Protein AF-A0A7X7L224-F1 (afdb_monomer)

Solvent-accessible surface area (backbone atoms only — not comparable to full-atom values): 9814 Å² total; per-residue (Å²): 135,84,92,85,80,89,79,85,82,76,81,76,79,78,79,68,78,81,77,74,67,83,65,45,27,37,38,34,21,38,90,83,69,47,78,53,41,72,48,82,29,77,61,35,21,35,42,35,38,36,30,20,34,88,86,68,46,66,23,63,84,46,39,40,40,44,29,33,72,84,80,65,48,74,44,78,32,70,26,53,85,15,34,34,74,46,70,75,42,62,50,42,51,30,35,43,32,19,74,44,58,62,44,17,46,46,40,43,33,58,34,48,67,44,62,67,75,76,73,76,83,75,80,79,91,82,84,87,84,92,74,87,90,80,90,81,92,70,93,72,51,51,79,86,49,79,42,54,42,100,73,51,70,51,52,54,36,47,52,86,128

pLDDT: mean 71.01, std 23.95, range [29.17, 97.12]

Nearest PDB structures (foldseek):
  5kdj-assembly2_A  TM=4.763E-01  e=1.371E+00  Clostridium perfringens ATCC 13124
  6xt1-assembly3_C  TM=4.813E-01  e=1.371E+00  Clostridium perfringens
  5kdn-assembly1_A  TM=4.618E-01  e=1.709E+00  Clostridium perfringens ATCC 13124
  8ebb-assembly1_A  TM=5.523E-01  e=2.378E+00  Fusarium oxysporum f. sp. lycopersici
  8dgg-assembly1_A  TM=3.760E-01  e=2.378E+00  Mus musculus

Mean predicted aligned error: 14.52 Å

Secondary structure (DSSP, 8-state):
------------------------EEEEE-TTS-EEEEEE-SS-EEEEEEEE-TTSSBP-SSEEEEEETTT--EEEEE-BTTEEEEEEEPSEEEEEEESSSS-EEEEEEEEE-S----------------------S----S--EEE--TT----B-PPP-

Foldseek 3Di:
DDDDDDDPPPPPPPPDPPPPPVQQKEFEAEPVRHTFDIDRADFWKKKKWFKAFLVRFQDFDWKKWKAFPPVRDIDIAGGDRRMGMDTRHGHGYIYIAIQDQRMWGQFMWIAHQDQPPPPPDPDDDDDDDDDDDDDDDDPRRGDGDGDGDPVRDRHGGHDDD

Sequence (161 aa):
MLKQIFLRLALLSFILPASWADAEEILITDINDRVRAQEDISGTATVEFILSDSSGAPAHGFQVYFTNLETKLLLIQDVSSGSAVFTGIEPGRWQVSSSVDWARFDSVLIRSDRSPMALTPNTTGAEGIIIPTVIAGVALAGPIVTISDSHGDATPLSPSS

Structure (mmCIF, N/CA/C/O backbone):
data_AF-A0A7X7L224-F1
#
_entry.id   AF-A0A7X7L224-F1
#
loop_
_atom_site.group_PDB
_atom_site.id
_atom_site.type_symbol
_atom_site.label_atom_id
_atom_site.label_alt_id
_atom_site.label_comp_id
_atom_site.label_asym_id
_atom_site.label_entity_id
_atom_site.label_seq_id
_atom_site.pdbx_PDB_ins_code
_atom_site.Cartn_x
_atom_site.Cartn_y
_atom_site.Cartn_z
_atom_site.occupancy
_atom_site.B_iso_or_equiv
_atom_site.auth_seq_id
_atom_site.auth_comp_id
_atom_site.auth_asym_id
_atom_site.auth_atom_id
_atom_site.pdbx_PDB_model_num
ATOM 1 N N . MET A 1 1 ? -68.219 -29.350 22.093 1.00 40.50 1 MET A N 1
ATOM 2 C CA . MET A 1 1 ? -67.236 -30.250 21.448 1.00 40.50 1 MET A CA 1
ATOM 3 C C . MET A 1 1 ? -66.282 -29.399 20.609 1.00 40.50 1 MET A C 1
ATOM 5 O O . MET A 1 1 ? -66.780 -28.496 19.959 1.00 40.50 1 MET A O 1
ATOM 9 N N . LEU A 1 2 ? -64.970 -29.697 20.681 1.00 37.72 2 LEU A N 1
ATOM 10 C CA . LEU A 1 2 ? -63.803 -29.160 19.926 1.00 37.72 2 LEU A CA 1
ATOM 11 C C . LEU A 1 2 ? -63.501 -27.647 20.076 1.00 37.72 2 LEU A C 1
ATOM 13 O O . LEU A 1 2 ? -64.240 -26.824 19.566 1.00 37.72 2 LEU A O 1
ATOM 17 N N . LYS A 1 3 ? -62.537 -27.187 20.898 1.00 46.44 3 LYS A N 1
ATOM 18 C CA . LYS A 1 3 ? -61.046 -27.249 20.832 1.00 46.44 3 LYS A CA 1
ATOM 19 C C . LYS A 1 3 ? -60.434 -26.714 19.526 1.00 46.44 3 LYS A C 1
ATOM 21 O O . LYS A 1 3 ? -60.452 -27.438 18.544 1.00 46.44 3 LYS A O 1
ATOM 26 N N . GLN A 1 4 ? -59.784 -25.544 19.597 1.00 50.31 4 GLN A N 1
ATOM 27 C CA . GLN A 1 4 ? -58.545 -25.154 18.881 1.00 50.31 4 GLN A CA 1
ATOM 28 C C . GLN A 1 4 ? -58.092 -23.782 19.433 1.00 50.31 4 GLN A C 1
ATOM 30 O O . GLN A 1 4 ? -58.727 -22.767 19.189 1.00 50.31 4 GLN A O 1
ATOM 35 N N . ILE A 1 5 ? -57.293 -23.761 20.503 1.00 52.28 5 ILE A N 1
ATOM 36 C CA . ILE A 1 5 ? -55.815 -23.756 20.537 1.00 52.28 5 ILE A CA 1
ATOM 37 C C . ILE A 1 5 ? -55.237 -22.431 20.021 1.00 52.28 5 ILE A C 1
ATOM 39 O O . ILE A 1 5 ? -55.114 -22.180 18.829 1.00 52.28 5 ILE A O 1
ATOM 43 N N . PHE A 1 6 ? -54.867 -21.611 21.004 1.00 50.47 6 PHE A N 1
ATOM 44 C CA . PHE A 1 6 ? -53.967 -20.473 20.906 1.00 50.47 6 PHE A CA 1
ATOM 45 C C . PHE A 1 6 ? -52.608 -20.909 20.349 1.00 50.47 6 PHE A C 1
ATOM 47 O O . PHE A 1 6 ? -52.000 -21.832 20.884 1.00 50.47 6 PHE A O 1
ATOM 54 N N . LEU A 1 7 ? -52.072 -20.168 19.381 1.00 41.28 7 LEU A N 1
ATOM 55 C CA . LEU A 1 7 ? -50.626 -20.077 19.200 1.00 41.28 7 LEU A CA 1
ATOM 56 C C . LEU A 1 7 ? -50.262 -18.651 18.775 1.00 41.28 7 LEU A C 1
ATOM 58 O O . LEU A 1 7 ? -50.233 -18.307 17.598 1.00 41.28 7 LEU A O 1
ATOM 62 N N . ARG A 1 8 ? -50.030 -17.790 19.773 1.00 47.03 8 ARG A N 1
ATOM 63 C CA . ARG A 1 8 ? -49.331 -16.516 19.583 1.00 47.03 8 ARG A CA 1
ATOM 64 C C . ARG A 1 8 ? -47.848 -16.845 19.467 1.00 47.03 8 ARG A C 1
ATOM 66 O O . ARG A 1 8 ? -47.194 -17.081 20.479 1.00 47.03 8 ARG A O 1
ATOM 73 N N . LEU A 1 9 ? -47.338 -16.904 18.241 1.00 42.44 9 LEU A N 1
ATOM 74 C CA . LEU A 1 9 ? -45.908 -17.009 17.989 1.00 42.44 9 LEU A CA 1
ATOM 75 C C . LEU A 1 9 ? -45.291 -15.629 18.265 1.00 42.44 9 LEU A C 1
ATOM 77 O O . LEU A 1 9 ? -45.268 -14.752 17.406 1.00 42.44 9 LEU A O 1
ATOM 81 N N . ALA A 1 10 ? -44.883 -15.409 19.514 1.00 52.72 10 ALA A N 1
ATOM 82 C CA . ALA A 1 10 ? -44.020 -14.297 19.876 1.00 52.72 10 ALA A CA 1
ATOM 83 C C . ALA A 1 10 ? -42.647 -14.570 19.251 1.00 52.72 10 ALA A C 1
ATOM 85 O O . ALA A 1 10 ? -41.858 -15.352 19.779 1.00 52.72 10 ALA A O 1
ATOM 86 N N . LEU A 1 11 ? -42.399 -13.975 18.085 1.00 45.78 11 LEU A N 1
ATOM 87 C CA . LEU A 1 11 ? -41.083 -13.950 17.467 1.00 45.78 11 LEU A CA 1
ATOM 88 C C . LEU A 1 11 ? -40.212 -13.011 18.312 1.00 45.78 11 LEU A C 1
ATOM 90 O O . LEU A 1 11 ? -40.196 -11.797 18.123 1.00 45.78 11 LEU A O 1
ATOM 94 N N . LEU A 1 12 ? -39.575 -13.583 19.331 1.00 45.34 12 LEU A N 1
ATOM 95 C CA . LEU A 1 12 ? -38.554 -12.923 20.125 1.00 45.34 12 LEU A CA 1
ATOM 96 C C . LEU A 1 12 ? -37.323 -12.782 19.224 1.00 45.34 12 LEU A C 1
ATOM 98 O O . LEU A 1 12 ? -36.514 -13.702 19.116 1.00 45.34 12 LEU A O 1
ATOM 102 N N . SER A 1 13 ? -37.227 -11.659 18.515 1.00 47.66 13 SER A N 1
ATOM 103 C CA . SER A 1 13 ? -36.031 -11.278 17.771 1.00 47.66 13 SER A CA 1
ATOM 104 C C . SER A 1 13 ? -34.885 -11.118 18.764 1.00 47.66 13 SER A C 1
ATOM 106 O O . SER A 1 13 ? -34.737 -10.081 19.408 1.00 47.66 13 SER A O 1
ATOM 108 N N . PHE A 1 14 ? -34.102 -12.181 18.926 1.00 44.47 14 PHE A N 1
ATOM 109 C CA . PHE A 1 14 ? -32.825 -12.163 19.618 1.00 44.47 14 PHE A CA 1
ATOM 110 C C . PHE A 1 14 ? -31.869 -11.332 18.753 1.00 44.47 14 PHE A C 1
ATOM 112 O O . PHE A 1 14 ? -31.196 -11.847 17.863 1.00 44.47 14 PHE A O 1
ATOM 119 N N . ILE A 1 15 ? -31.873 -10.013 18.956 1.00 55.75 15 ILE A N 1
ATOM 120 C CA . ILE A 1 15 ? -30.820 -9.134 18.453 1.00 55.75 15 ILE A CA 1
ATOM 121 C C . ILE A 1 15 ? -29.611 -9.436 19.333 1.00 55.75 15 ILE A C 1
ATOM 123 O O . ILE A 1 15 ? -29.436 -8.843 20.396 1.00 55.75 15 ILE A O 1
ATOM 127 N N . LEU A 1 16 ? -28.821 -10.435 18.941 1.00 51.44 16 LEU A N 1
ATOM 128 C CA . LEU A 1 16 ? -27.473 -10.555 19.472 1.00 51.44 16 LEU A CA 1
ATOM 129 C C . LEU A 1 16 ? -26.727 -9.291 19.025 1.00 51.44 16 LEU A C 1
ATOM 131 O O . LEU A 1 16 ? -26.735 -8.999 17.824 1.00 51.44 16 LEU A O 1
ATOM 135 N N . PRO A 1 17 ? -26.106 -8.517 19.931 1.00 46.31 17 PRO A N 1
ATOM 136 C CA . PRO A 1 17 ? -25.101 -7.572 19.489 1.00 46.31 17 PRO A CA 1
ATOM 137 C C . PRO A 1 17 ? -24.035 -8.407 18.782 1.00 46.31 17 PRO A C 1
ATOM 139 O O . PRO A 1 17 ? -23.491 -9.344 19.368 1.00 46.31 17 PRO A O 1
ATOM 142 N N . ALA A 1 18 ? -23.777 -8.110 17.509 1.00 49.09 18 ALA A N 1
ATOM 143 C CA . ALA A 1 18 ? -22.537 -8.530 16.891 1.00 49.09 18 ALA A CA 1
ATOM 144 C C . ALA A 1 18 ? -21.437 -7.919 17.761 1.00 49.09 18 ALA A C 1
ATOM 146 O O . ALA A 1 18 ? -21.202 -6.714 17.715 1.00 49.09 18 ALA A O 1
ATOM 147 N N . SER A 1 19 ? -20.847 -8.713 18.647 1.00 45.75 19 SER A N 1
ATOM 148 C CA . SER A 1 19 ? -19.582 -8.359 19.258 1.00 45.75 19 SER A CA 1
ATOM 149 C C . SER A 1 19 ? -18.575 -8.452 18.125 1.00 45.75 19 SER A C 1
ATOM 151 O O . SER A 1 19 ? -18.052 -9.529 17.841 1.00 45.75 19 SER A O 1
ATOM 153 N N . TRP A 1 20 ? -18.392 -7.340 17.417 1.00 48.53 20 TRP A N 1
ATOM 154 C CA . TRP A 1 20 ? -17.171 -7.087 16.679 1.00 48.53 20 TRP A CA 1
ATOM 155 C C . TRP A 1 20 ? -16.091 -7.124 17.753 1.00 48.53 20 TRP A C 1
ATOM 157 O O . TRP A 1 20 ? -15.923 -6.173 18.509 1.00 48.53 20 TRP A O 1
ATOM 167 N N . ALA A 1 21 ? -15.483 -8.293 17.949 1.00 44.91 21 ALA A N 1
ATOM 168 C CA . ALA A 1 21 ? -14.167 -8.320 18.544 1.00 44.91 21 ALA A CA 1
ATOM 169 C C . ALA A 1 21 ? -13.344 -7.377 17.666 1.00 44.91 21 ALA A C 1
ATOM 171 O O . ALA A 1 21 ? -13.360 -7.557 16.446 1.00 44.91 21 ALA A O 1
ATOM 172 N N . ASP A 1 22 ? -12.754 -6.338 18.258 1.00 54.72 22 ASP A N 1
ATOM 173 C CA . ASP A 1 22 ? -11.717 -5.542 17.610 1.00 54.72 22 ASP A CA 1
ATOM 174 C C . ASP A 1 22 ? -10.641 -6.538 17.178 1.00 54.72 22 ASP A C 1
ATOM 176 O O . ASP A 1 22 ? -9.812 -6.964 17.983 1.00 54.72 22 ASP A O 1
ATOM 180 N N . ALA A 1 23 ? -10.754 -7.041 15.950 1.00 56.75 23 ALA A N 1
ATOM 181 C CA . ALA A 1 23 ? -9.756 -7.908 15.376 1.00 56.75 23 ALA A CA 1
ATOM 182 C C . ALA A 1 23 ? -8.514 -7.030 15.263 1.00 56.75 23 ALA A C 1
ATOM 184 O O . ALA A 1 23 ? -8.498 -6.068 14.494 1.00 56.75 23 ALA A O 1
ATOM 185 N N . GLU A 1 24 ? -7.518 -7.300 16.106 1.00 84.44 24 GLU A N 1
ATOM 186 C CA . GLU A 1 24 ? -6.212 -6.665 16.017 1.00 84.44 24 GLU A CA 1
ATOM 187 C C . GLU A 1 24 ? -5.505 -7.257 14.780 1.00 84.44 24 GLU A C 1
ATOM 189 O O . GLU A 1 24 ? -4.590 -8.054 14.903 1.00 84.44 24 GLU A O 1
ATOM 194 N N . GLU A 1 25 ? -6.005 -6.953 13.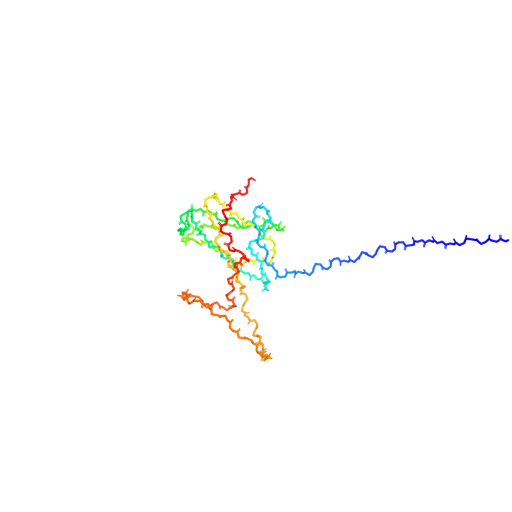581 1.00 87.25 25 GLU A N 1
ATOM 195 C CA . GLU A 1 25 ? -5.567 -7.498 12.295 1.00 87.25 25 GLU A CA 1
ATOM 196 C C . GLU A 1 25 ? -5.328 -6.360 11.297 1.00 87.25 25 GLU A C 1
ATOM 198 O O . GLU A 1 25 ? -6.122 -5.425 11.204 1.00 87.25 25 GLU A O 1
ATOM 203 N N . ILE A 1 26 ? -4.257 -6.446 10.509 1.00 90.00 26 ILE A N 1
ATOM 204 C CA . ILE A 1 26 ? -4.098 -5.661 9.282 1.00 90.00 26 ILE A CA 1
ATOM 205 C C . ILE A 1 26 ? -4.439 -6.552 8.096 1.00 90.00 26 ILE A C 1
ATOM 207 O O . ILE A 1 26 ? -3.770 -7.554 7.851 1.00 90.00 26 ILE A O 1
ATOM 211 N N . LEU A 1 27 ? -5.426 -6.1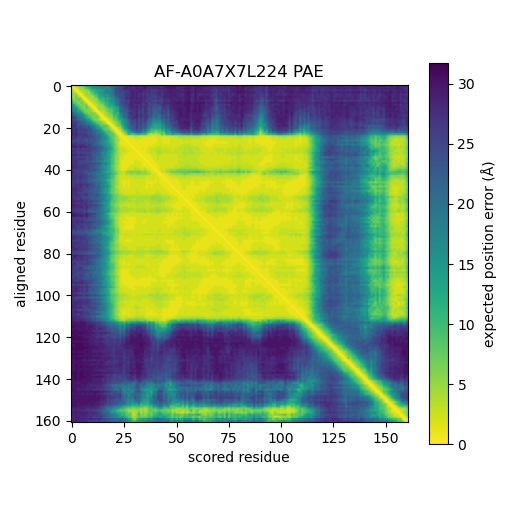28 7.306 1.00 91.75 27 LEU A N 1
ATOM 212 C CA . LEU A 1 27 ? -5.780 -6.747 6.033 1.00 91.75 27 LEU A CA 1
ATOM 213 C C . LEU A 1 27 ? -5.465 -5.784 4.888 1.00 91.75 27 LEU A C 1
ATOM 215 O O . LEU A 1 27 ? -6.111 -4.747 4.754 1.00 91.75 27 LEU A O 1
ATOM 219 N N . ILE A 1 28 ? -4.510 -6.134 4.030 1.00 92.75 28 ILE A N 1
ATOM 220 C CA . ILE A 1 28 ? -4.113 -5.329 2.871 1.00 92.75 28 ILE A CA 1
ATOM 221 C C . ILE A 1 28 ? -4.729 -5.924 1.611 1.00 92.75 28 ILE A C 1
ATOM 223 O O . ILE A 1 28 ? -4.474 -7.074 1.253 1.00 92.75 28 ILE A O 1
ATOM 227 N N . THR A 1 29 ? -5.507 -5.111 0.907 1.00 92.12 29 THR A N 1
AT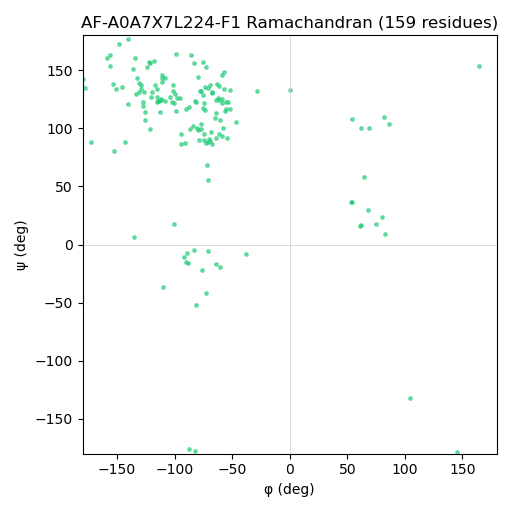OM 228 C CA . THR A 1 29 ? -6.149 -5.446 -0.367 1.00 92.12 29 THR A CA 1
ATOM 229 C C . THR A 1 29 ? -5.668 -4.537 -1.491 1.00 92.12 29 THR A C 1
ATOM 231 O O . THR A 1 29 ? -5.169 -3.444 -1.237 1.00 92.12 29 THR A O 1
ATOM 234 N N . ASP A 1 30 ? -5.801 -4.973 -2.738 1.00 91.25 30 ASP A N 1
ATOM 235 C CA . ASP A 1 30 ? -5.613 -4.104 -3.899 1.00 91.25 30 ASP A CA 1
ATOM 236 C C . ASP A 1 30 ? -6.912 -3.374 -4.302 1.00 91.25 30 ASP A C 1
ATOM 238 O O . ASP A 1 30 ? -7.950 -3.460 -3.637 1.00 91.25 30 ASP A O 1
ATOM 242 N N . ILE A 1 31 ? -6.853 -2.625 -5.406 1.00 86.88 31 ILE A N 1
ATOM 243 C CA . ILE A 1 31 ? -7.993 -1.878 -5.962 1.00 86.88 31 ILE A CA 1
ATOM 244 C C . ILE A 1 31 ? -9.151 -2.764 -6.448 1.00 86.88 31 ILE A C 1
ATOM 246 O O . ILE A 1 31 ? -10.255 -2.265 -6.637 1.00 86.88 31 ILE A O 1
ATOM 250 N N . ASN A 1 32 ? -8.913 -4.063 -6.643 1.00 88.06 32 ASN A N 1
ATOM 251 C CA . ASN A 1 32 ? -9.912 -5.052 -7.048 1.00 88.06 32 ASN A CA 1
ATOM 252 C C . ASN A 1 32 ? -10.402 -5.884 -5.852 1.00 88.06 32 ASN A C 1
ATOM 254 O O . ASN A 1 32 ? -10.943 -6.974 -6.041 1.00 88.06 32 ASN A O 1
ATOM 258 N N . ASP A 1 33 ? -10.171 -5.398 -4.627 1.00 88.38 33 ASP A N 1
ATOM 259 C CA . ASP A 1 33 ? -10.493 -6.066 -3.366 1.00 88.38 33 ASP A CA 1
ATOM 260 C C . ASP A 1 33 ? -9.785 -7.421 -3.163 1.00 88.38 33 ASP A C 1
ATOM 262 O O . ASP A 1 33 ? -10.156 -8.192 -2.273 1.00 88.38 33 ASP A O 1
ATOM 266 N N . ARG A 1 34 ? -8.732 -7.729 -3.934 1.00 87.19 34 ARG A N 1
ATOM 267 C CA . ARG A 1 34 ? -7.948 -8.954 -3.734 1.00 87.19 34 ARG A CA 1
ATOM 268 C C . ARG A 1 34 ? -6.995 -8.770 -2.558 1.00 87.19 34 ARG A C 1
ATOM 270 O O . ARG A 1 34 ? -6.260 -7.789 -2.495 1.00 87.19 34 ARG A O 1
ATOM 277 N N . VAL A 1 35 ? -6.960 -9.751 -1.656 1.00 88.25 35 VAL A N 1
ATOM 278 C CA . VAL A 1 35 ? -6.032 -9.777 -0.514 1.00 88.25 35 VAL A CA 1
ATOM 279 C C . VAL A 1 35 ? -4.593 -9.959 -0.998 1.00 88.25 35 VAL A C 1
ATOM 281 O O . VAL A 1 35 ? -4.301 -10.845 -1.802 1.00 88.25 35 VAL A O 1
ATOM 284 N N . ARG A 1 36 ? -3.702 -9.098 -0.508 1.00 86.12 36 ARG A N 1
ATOM 285 C CA . ARG A 1 36 ? -2.265 -9.075 -0.812 1.00 86.12 36 ARG A CA 1
ATOM 286 C C . ARG A 1 36 ? -1.428 -9.501 0.391 1.00 86.12 36 ARG A C 1
ATOM 288 O O . ARG A 1 36 ? -0.419 -10.172 0.213 1.00 86.12 36 ARG A O 1
ATOM 295 N N . ALA A 1 37 ? -1.854 -9.122 1.592 1.00 88.12 37 ALA A N 1
ATOM 296 C CA . ALA A 1 37 ? -1.262 -9.548 2.853 1.00 88.12 37 ALA A CA 1
ATOM 297 C C . ALA A 1 37 ? -2.296 -9.434 3.976 1.00 88.12 37 ALA A C 1
ATOM 299 O O . ALA A 1 37 ? -3.222 -8.626 3.892 1.00 88.12 37 ALA A O 1
ATOM 300 N N . GLN A 1 38 ? -2.129 -10.244 5.010 1.00 88.94 38 GLN A N 1
ATOM 301 C CA . GLN A 1 38 ? -2.997 -10.281 6.177 1.00 88.94 38 GLN A CA 1
ATOM 302 C C . GLN A 1 38 ? -2.159 -10.733 7.369 1.00 88.94 38 GLN A C 1
ATOM 304 O O . GLN A 1 38 ? -1.392 -11.681 7.215 1.00 88.94 38 GLN A O 1
ATOM 309 N N . GLU A 1 39 ? -2.275 -10.048 8.504 1.00 84.50 39 GLU A N 1
ATOM 310 C CA . GLU A 1 39 ? -1.548 -10.399 9.726 1.00 84.50 39 GLU A CA 1
ATOM 311 C C . GLU A 1 39 ? -2.293 -9.934 10.975 1.00 84.50 39 GLU A C 1
ATOM 313 O O . GLU A 1 39 ? -2.749 -8.789 11.039 1.00 84.50 39 GLU A O 1
ATOM 318 N N . ASP A 1 40 ? -2.326 -10.793 11.991 1.00 84.31 40 ASP A N 1
ATOM 319 C CA . ASP A 1 40 ? -2.757 -10.432 13.339 1.00 84.31 40 ASP A CA 1
ATOM 320 C C . ASP A 1 40 ? -1.665 -9.585 14.018 1.00 84.31 40 ASP A C 1
ATOM 322 O O . ASP A 1 40 ? -0.550 -10.044 14.273 1.00 84.31 40 ASP A O 1
ATOM 326 N N . ILE A 1 41 ? -1.972 -8.331 14.337 1.00 81.56 41 ILE A N 1
ATOM 327 C CA . ILE A 1 41 ? -1.048 -7.368 14.929 1.00 81.56 41 ILE A CA 1
ATOM 328 C C . ILE A 1 41 ? -1.618 -6.735 16.193 1.00 81.56 41 ILE A C 1
ATOM 330 O O . ILE A 1 41 ? -2.617 -6.034 16.163 1.00 81.56 41 ILE A O 1
ATOM 334 N N . SER A 1 42 ? -0.913 -6.858 17.314 1.00 79.81 42 SER A N 1
ATOM 335 C CA . SER A 1 42 ? -1.340 -6.207 18.555 1.00 79.81 42 SER A CA 1
ATOM 336 C C . SER A 1 42 ? -0.807 -4.773 18.647 1.00 79.81 42 SER A C 1
ATOM 338 O O . SER A 1 42 ? 0.344 -4.558 19.030 1.00 79.81 42 SER A O 1
ATOM 340 N N . GLY A 1 43 ? -1.625 -3.771 18.315 1.00 85.31 43 GLY A N 1
ATOM 341 C CA . GLY A 1 43 ? -1.244 -2.350 18.346 1.00 85.31 43 GLY A CA 1
ATOM 342 C C . GLY A 1 43 ? -0.986 -1.772 16.957 1.00 85.31 43 GLY A C 1
ATOM 343 O O . GLY A 1 43 ? -1.820 -1.941 16.086 1.00 85.31 43 GLY A O 1
ATOM 344 N N . THR A 1 44 ? 0.124 -1.057 16.752 1.00 88.06 44 THR A N 1
ATOM 345 C CA . THR A 1 44 ? 0.505 -0.550 15.421 1.00 88.06 44 THR A CA 1
ATOM 346 C C . THR A 1 44 ? 1.541 -1.446 14.751 1.00 88.06 44 THR A C 1
ATOM 348 O O . THR A 1 44 ? 2.205 -2.251 15.413 1.00 88.06 44 THR A O 1
ATOM 351 N N . ALA A 1 45 ? 1.707 -1.288 13.442 1.00 87.94 45 ALA A N 1
ATOM 352 C CA . ALA A 1 45 ? 2.727 -1.963 12.662 1.00 87.94 45 ALA A CA 1
ATOM 353 C C . ALA A 1 45 ? 3.457 -1.026 11.694 1.00 87.94 45 ALA A C 1
ATOM 355 O O . ALA A 1 45 ? 2.967 0.022 11.269 1.00 87.94 45 ALA A O 1
ATOM 356 N N . THR A 1 46 ? 4.623 -1.485 11.272 1.00 91.50 46 THR A N 1
ATOM 357 C CA . THR A 1 46 ? 5.330 -1.007 10.095 1.00 91.50 46 THR A CA 1
ATOM 358 C C . THR A 1 46 ? 5.001 -1.912 8.909 1.00 91.50 46 THR A C 1
ATOM 360 O O . THR A 1 46 ? 5.208 -3.124 8.980 1.00 91.50 46 THR A O 1
ATOM 363 N N . VAL A 1 47 ? 4.530 -1.323 7.810 1.00 91.88 47 VAL A N 1
ATOM 364 C CA . VAL A 1 47 ? 4.229 -2.006 6.546 1.00 91.88 47 VAL A CA 1
ATOM 365 C C . VAL A 1 47 ? 5.229 -1.557 5.488 1.00 91.88 47 VAL A C 1
ATOM 367 O O . VAL A 1 47 ? 5.366 -0.367 5.216 1.00 91.88 47 VAL A O 1
ATOM 370 N N . GLU A 1 48 ? 5.931 -2.502 4.878 1.00 93.69 48 GLU A N 1
ATOM 371 C CA . GLU A 1 48 ? 6.892 -2.254 3.807 1.00 93.69 48 GLU A CA 1
ATOM 372 C C . GLU A 1 48 ? 6.478 -3.002 2.540 1.00 93.69 48 GLU A C 1
ATOM 374 O O . GLU A 1 48 ? 6.256 -4.210 2.563 1.00 93.69 48 GLU A O 1
ATOM 379 N N . PHE A 1 49 ? 6.391 -2.282 1.428 1.00 92.56 49 PHE A N 1
ATOM 380 C CA . PHE A 1 49 ? 6.158 -2.850 0.107 1.00 92.56 49 PHE A CA 1
ATOM 381 C C . PHE A 1 49 ? 7.482 -2.943 -0.637 1.00 92.56 49 PHE A C 1
ATOM 383 O O . PHE A 1 49 ? 8.188 -1.941 -0.740 1.00 92.56 49 PHE A O 1
ATOM 390 N N . ILE A 1 50 ? 7.787 -4.117 -1.188 1.00 93.00 50 ILE A N 1
ATOM 391 C CA . ILE A 1 50 ? 8.918 -4.312 -2.099 1.00 93.00 50 ILE A CA 1
ATOM 392 C C . ILE A 1 50 ? 8.392 -4.269 -3.528 1.00 93.00 50 ILE A C 1
ATOM 394 O O . ILE A 1 50 ? 7.441 -4.982 -3.859 1.00 93.00 50 ILE A O 1
ATOM 398 N N . LEU A 1 51 ? 8.990 -3.407 -4.350 1.00 92.12 51 LEU A N 1
ATOM 399 C CA . LEU A 1 51 ? 8.507 -3.091 -5.685 1.00 92.12 51 LEU A CA 1
ATOM 400 C C . LEU A 1 51 ? 9.595 -3.212 -6.750 1.00 92.12 51 LEU A C 1
ATOM 402 O O . LEU A 1 51 ? 10.703 -2.681 -6.603 1.00 92.12 51 LEU A O 1
ATOM 406 N N . SER A 1 52 ? 9.217 -3.798 -7.881 1.00 91.75 52 SER A N 1
ATOM 407 C CA . SER A 1 52 ? 10.049 -3.907 -9.075 1.00 91.75 52 SER A CA 1
ATOM 408 C C . SER A 1 52 ? 9.396 -3.254 -10.292 1.00 91.75 52 SER A C 1
ATOM 410 O O . SER A 1 52 ? 8.182 -3.042 -10.354 1.00 91.75 52 SER A O 1
ATOM 412 N N . ASP A 1 53 ? 10.216 -2.860 -11.260 1.00 91.44 53 ASP A N 1
ATOM 413 C CA . ASP A 1 53 ? 9.747 -2.422 -12.569 1.00 91.44 53 ASP A CA 1
ATOM 414 C C . ASP A 1 53 ? 9.467 -3.622 -13.495 1.00 91.44 53 ASP A C 1
ATOM 416 O O . ASP A 1 53 ? 9.629 -4.792 -13.138 1.00 91.44 53 ASP A O 1
ATOM 420 N N . SER A 1 54 ? 9.068 -3.353 -14.740 1.00 86.00 54 SER A N 1
ATOM 421 C CA . SER A 1 54 ? 8.793 -4.411 -15.719 1.00 86.00 54 SER A CA 1
ATOM 422 C C . SER A 1 54 ? 9.997 -5.308 -16.046 1.00 86.00 54 SER A C 1
ATOM 424 O O . SER A 1 54 ? 9.805 -6.402 -16.578 1.00 86.00 54 SER A O 1
ATOM 426 N N . SER A 1 55 ? 11.220 -4.850 -15.761 1.00 90.75 55 SER A N 1
ATOM 427 C CA . SER A 1 55 ? 12.463 -5.602 -15.954 1.00 90.75 55 SER A CA 1
ATOM 428 C C . SER A 1 55 ? 12.865 -6.438 -14.732 1.00 90.75 55 SER A C 1
ATOM 430 O O . SER A 1 55 ? 13.789 -7.244 -14.831 1.00 90.75 55 SER A O 1
ATOM 432 N N . GLY A 1 56 ? 12.161 -6.285 -13.604 1.00 87.81 56 GLY A N 1
ATOM 433 C CA . GLY A 1 56 ? 12.502 -6.911 -12.326 1.00 87.81 56 GLY A CA 1
ATOM 434 C C . GLY A 1 56 ? 13.564 -6.145 -11.533 1.00 87.81 56 GLY A C 1
ATOM 435 O O . GLY A 1 56 ? 14.064 -6.659 -10.534 1.00 87.81 56 GLY A O 1
ATOM 436 N N . ALA A 1 57 ? 13.935 -4.935 -11.963 1.00 92.69 57 ALA A N 1
ATOM 437 C CA . ALA A 1 57 ? 14.842 -4.072 -11.216 1.00 92.69 57 ALA A CA 1
ATOM 438 C C . ALA A 1 57 ? 14.075 -3.282 -10.138 1.00 92.69 57 ALA A C 1
ATOM 440 O O . ALA A 1 57 ? 12.874 -3.061 -10.294 1.00 92.69 57 ALA A O 1
ATOM 441 N N . PRO A 1 58 ? 14.739 -2.819 -9.060 1.00 93.25 58 PRO A N 1
ATOM 442 C CA . PRO A 1 58 ? 14.092 -2.013 -8.027 1.00 93.25 58 PRO A CA 1
ATOM 443 C C . PRO A 1 58 ? 13.405 -0.765 -8.597 1.00 93.25 58 PRO A C 1
ATOM 445 O O . PRO A 1 58 ? 14.036 0.090 -9.231 1.00 93.25 58 PRO A O 1
ATOM 448 N N . ALA A 1 59 ? 12.104 -0.649 -8.344 1.00 92.81 59 ALA A N 1
ATOM 449 C CA . ALA A 1 59 ? 11.289 0.446 -8.852 1.00 92.81 59 ALA A CA 1
ATOM 450 C C . ALA A 1 59 ? 11.596 1.767 -8.113 1.00 92.81 59 ALA A C 1
ATOM 452 O O . ALA A 1 59 ? 12.024 1.765 -6.958 1.00 92.81 59 ALA A O 1
ATOM 453 N N . HIS A 1 60 ? 11.402 2.918 -8.760 1.00 95.38 60 HIS A N 1
ATOM 454 C CA . HIS A 1 60 ? 11.668 4.228 -8.150 1.00 95.38 60 HIS A CA 1
ATOM 455 C C . HIS A 1 60 ? 10.917 5.366 -8.853 1.00 95.38 60 HIS A C 1
ATOM 457 O O . HIS A 1 60 ? 10.526 5.235 -10.011 1.00 95.38 60 HIS A O 1
ATOM 463 N N . GLY A 1 61 ? 10.765 6.505 -8.166 1.00 93.94 61 GLY A N 1
ATOM 464 C CA . GLY A 1 61 ? 10.293 7.756 -8.780 1.00 93.94 61 GLY A CA 1
ATOM 465 C C . GLY A 1 61 ? 8.776 7.860 -8.977 1.00 93.94 61 GLY A C 1
ATOM 466 O O . GLY A 1 61 ? 8.325 8.615 -9.834 1.00 93.94 61 GLY A O 1
ATOM 467 N N . PHE A 1 62 ? 7.994 7.112 -8.200 1.00 94.56 62 PHE A N 1
ATOM 468 C CA . PHE A 1 62 ? 6.529 7.158 -8.174 1.00 94.56 62 PHE A CA 1
ATOM 469 C C . PHE A 1 62 ? 6.027 7.028 -6.730 1.00 94.56 62 PHE A C 1
ATOM 471 O O . PHE A 1 62 ? 6.828 6.859 -5.810 1.00 94.56 62 PHE A O 1
ATOM 478 N N . GLN A 1 63 ? 4.714 7.118 -6.528 1.00 95.62 63 GLN A N 1
ATOM 479 C CA . GLN A 1 63 ? 4.092 7.082 -5.204 1.00 95.62 63 GLN A CA 1
ATOM 480 C C . GLN A 1 63 ? 3.290 5.804 -4.991 1.00 95.62 63 GLN A C 1
ATOM 482 O O . GLN A 1 63 ? 2.608 5.336 -5.900 1.00 95.62 63 GLN A O 1
ATOM 487 N N . VAL A 1 64 ? 3.328 5.285 -3.766 1.00 95.50 64 VAL A N 1
ATOM 488 C CA . VAL A 1 64 ? 2.383 4.279 -3.272 1.00 95.50 64 VAL A CA 1
ATOM 489 C C . VAL A 1 64 ? 1.349 4.976 -2.398 1.00 95.50 64 VAL A C 1
ATOM 491 O O . VAL A 1 64 ? 1.695 5.764 -1.514 1.00 95.50 64 VAL A O 1
ATOM 494 N N . TYR A 1 65 ? 0.080 4.669 -2.647 1.00 95.12 65 TYR A N 1
ATOM 495 C CA . TYR A 1 65 ? -1.058 5.137 -1.868 1.00 95.12 65 TYR A CA 1
ATOM 496 C C . TYR A 1 65 ? -1.557 4.001 -0.985 1.00 95.12 65 TYR A C 1
ATOM 498 O O . TYR A 1 65 ? -1.856 2.914 -1.484 1.00 95.12 65 TYR A O 1
ATOM 506 N N . PHE A 1 66 ? -1.674 4.258 0.314 1.00 95.81 66 PHE A N 1
ATOM 507 C CA . PHE A 1 66 ? -2.128 3.283 1.296 1.00 95.81 66 PHE A CA 1
ATOM 508 C C . PHE A 1 66 ? -3.301 3.864 2.083 1.00 95.81 66 PHE A C 1
ATOM 510 O O . PHE A 1 66 ? -3.146 4.805 2.860 1.00 95.81 66 PHE A O 1
ATOM 517 N N . THR A 1 67 ? -4.500 3.354 1.807 1.00 95.06 67 THR A N 1
ATOM 518 C CA . THR A 1 67 ? -5.764 3.937 2.271 1.00 95.06 67 THR A CA 1
ATOM 519 C C . THR A 1 67 ? -6.449 3.010 3.254 1.00 95.06 67 THR A C 1
ATOM 521 O O . THR A 1 67 ? -6.773 1.882 2.897 1.00 95.06 67 THR A O 1
ATOM 524 N N . ASN A 1 68 ? -6.747 3.483 4.459 1.00 93.44 68 ASN A N 1
ATOM 525 C CA . ASN A 1 68 ? -7.619 2.752 5.369 1.00 93.44 68 ASN A CA 1
ATOM 526 C C . ASN A 1 68 ? -9.072 2.883 4.881 1.00 93.44 68 ASN A C 1
ATOM 528 O O . ASN A 1 68 ? -9.606 3.986 4.726 1.00 93.44 68 ASN A O 1
ATOM 532 N N . LEU A 1 69 ? -9.722 1.755 4.606 1.00 91.38 69 LEU A N 1
ATOM 533 C CA . LEU A 1 69 ? -11.059 1.725 4.020 1.00 91.38 69 LEU A CA 1
ATOM 534 C C . LEU A 1 69 ? -12.165 2.058 5.026 1.00 91.38 69 LEU A C 1
ATOM 536 O O . LEU A 1 69 ? -13.239 2.492 4.595 1.00 91.38 69 LEU A O 1
ATOM 540 N N . GLU A 1 70 ? -11.917 1.904 6.325 1.00 89.44 70 GLU A N 1
ATOM 541 C CA . GLU A 1 70 ? -12.862 2.253 7.388 1.00 89.44 70 GLU A CA 1
ATOM 542 C C . GLU A 1 70 ? -12.811 3.752 7.701 1.00 89.44 70 GLU A C 1
ATOM 544 O O . GLU A 1 70 ? -13.836 4.432 7.666 1.00 89.44 70 GLU A O 1
ATOM 549 N N . THR A 1 71 ? -11.614 4.285 7.952 1.00 91.25 71 THR A N 1
ATOM 550 C CA . THR A 1 71 ? -11.401 5.667 8.411 1.00 91.25 71 THR A CA 1
ATOM 551 C C . THR A 1 71 ? -11.220 6.668 7.275 1.00 91.25 71 THR A C 1
ATOM 553 O O . THR A 1 71 ? -11.315 7.873 7.500 1.00 91.25 71 THR A O 1
ATOM 556 N N . LYS A 1 72 ? -10.972 6.187 6.049 1.00 91.31 72 LYS A N 1
ATOM 557 C CA . LYS A 1 72 ? -10.608 6.997 4.872 1.00 91.31 72 LYS A CA 1
ATOM 558 C C . LYS A 1 72 ? -9.292 7.765 5.031 1.00 91.31 72 LYS A C 1
ATOM 560 O O . LYS A 1 72 ? -9.029 8.687 4.260 1.00 91.31 72 LYS A O 1
ATOM 565 N N . LEU A 1 73 ? -8.455 7.382 5.997 1.00 92.81 73 LEU A N 1
ATOM 566 C CA . LEU A 1 73 ? -7.093 7.890 6.113 1.00 92.81 73 LEU A CA 1
ATOM 567 C C . LEU A 1 73 ? -6.283 7.462 4.884 1.00 92.81 73 LEU A C 1
ATOM 569 O O . LEU A 1 73 ? -6.188 6.272 4.595 1.00 92.81 73 LEU A O 1
ATOM 573 N N . LEU A 1 74 ? -5.692 8.429 4.185 1.00 94.56 74 LEU A N 1
ATOM 574 C CA . LEU A 1 74 ? -4.797 8.204 3.053 1.00 94.56 74 LEU A CA 1
ATOM 575 C C . LEU A 1 74 ? -3.362 8.532 3.464 1.00 94.56 74 LEU A C 1
ATOM 577 O O . LEU A 1 74 ? -3.068 9.661 3.858 1.00 94.56 74 LEU A O 1
ATOM 581 N N . LEU A 1 75 ? -2.475 7.556 3.314 1.00 95.56 75 LEU A N 1
ATOM 582 C CA . LEU A 1 75 ? -1.035 7.715 3.458 1.00 95.56 75 LEU A CA 1
ATOM 583 C C . LEU A 1 75 ? -0.375 7.627 2.081 1.00 95.56 75 LEU A C 1
ATOM 585 O O . LEU A 1 75 ? -0.803 6.854 1.221 1.00 95.56 75 LEU A O 1
ATOM 589 N N . ILE A 1 76 ? 0.670 8.423 1.872 1.00 96.00 76 ILE A N 1
ATOM 590 C CA . ILE A 1 76 ? 1.392 8.507 0.600 1.00 96.00 76 ILE A CA 1
ATOM 591 C C . ILE A 1 76 ? 2.878 8.375 0.890 1.00 96.00 76 ILE A C 1
ATOM 593 O O . ILE A 1 76 ? 3.391 9.075 1.761 1.00 96.00 76 ILE A O 1
ATOM 597 N N . GLN A 1 77 ? 3.558 7.509 0.144 1.00 97.12 77 GLN A N 1
ATOM 598 C CA . GLN A 1 77 ? 4.996 7.314 0.271 1.00 97.12 77 GLN A CA 1
ATOM 599 C C . GLN A 1 77 ? 5.657 7.299 -1.107 1.00 97.12 77 GLN A C 1
ATOM 601 O O . GLN A 1 77 ? 5.228 6.566 -2.000 1.00 97.12 77 GLN A O 1
ATOM 606 N N . ASP A 1 78 ? 6.713 8.097 -1.274 1.00 94.62 78 ASP A N 1
ATOM 607 C CA . ASP A 1 78 ? 7.553 8.039 -2.470 1.00 94.62 78 ASP A CA 1
ATOM 608 C C . ASP A 1 78 ? 8.384 6.751 -2.454 1.00 94.62 78 ASP A C 1
ATOM 610 O O . ASP A 1 78 ? 8.998 6.405 -1.437 1.00 94.62 78 ASP A O 1
ATOM 614 N N . VAL A 1 79 ? 8.427 6.063 -3.594 1.00 92.81 79 VAL A N 1
ATOM 615 C CA . VAL A 1 79 ? 9.219 4.847 -3.774 1.00 92.81 79 VAL A CA 1
ATOM 616 C C . VAL A 1 79 ? 10.665 5.201 -4.077 1.00 92.81 79 VAL A C 1
ATOM 618 O O . VAL A 1 79 ? 10.975 5.872 -5.070 1.00 92.81 79 VAL A O 1
ATOM 621 N N . SER A 1 80 ? 11.563 4.671 -3.250 1.00 89.00 80 SER A N 1
ATOM 622 C CA . SER A 1 80 ? 13.006 4.765 -3.436 1.00 89.00 80 SER A CA 1
ATOM 623 C C . SER A 1 80 ? 13.635 3.387 -3.321 1.00 89.00 80 SER A C 1
ATOM 625 O O . SER A 1 80 ? 13.353 2.644 -2.384 1.00 89.00 80 SER A O 1
ATOM 627 N N . SER A 1 81 ? 14.521 3.057 -4.264 1.00 92.75 81 SER A N 1
ATOM 628 C CA . SER A 1 81 ? 15.293 1.806 -4.252 1.00 92.75 81 SER A CA 1
ATOM 629 C C . SER A 1 81 ? 14.424 0.543 -4.121 1.00 92.75 81 SER A C 1
ATOM 631 O O . SER A 1 81 ? 14.818 -0.412 -3.458 1.00 92.75 81 SER A O 1
ATOM 633 N N . GLY A 1 82 ? 13.241 0.538 -4.744 1.00 92.56 82 GLY A N 1
ATOM 634 C CA . GLY A 1 82 ? 12.304 -0.585 -4.727 1.00 92.56 82 GLY A CA 1
ATOM 635 C C . GLY A 1 82 ? 11.543 -0.776 -3.419 1.00 92.56 82 GLY A C 1
ATOM 636 O O . GLY A 1 82 ? 11.024 -1.865 -3.206 1.00 92.56 82 GLY A O 1
ATOM 637 N N . SER A 1 83 ? 11.476 0.227 -2.539 1.00 94.44 83 SER A N 1
ATOM 638 C CA . SER A 1 83 ? 10.732 0.121 -1.278 1.00 94.44 83 SER A CA 1
ATOM 639 C C . SER A 1 83 ? 9.837 1.334 -1.014 1.00 94.44 83 SER A C 1
ATOM 641 O O . SER A 1 83 ? 10.196 2.477 -1.322 1.00 94.44 83 SER A O 1
ATOM 643 N N . ALA A 1 84 ? 8.667 1.066 -0.429 1.00 94.94 84 ALA A N 1
ATOM 644 C CA . ALA A 1 84 ? 7.781 2.048 0.189 1.00 94.94 84 ALA A CA 1
ATOM 645 C C . ALA A 1 84 ? 7.449 1.594 1.615 1.00 94.94 84 ALA A C 1
ATOM 647 O O . ALA A 1 84 ? 6.866 0.526 1.803 1.00 94.94 84 ALA A O 1
ATOM 648 N N . VAL A 1 85 ? 7.807 2.405 2.612 1.00 95.12 85 VAL A N 1
ATOM 649 C CA . VAL A 1 85 ? 7.665 2.062 4.034 1.00 95.12 85 VAL A CA 1
ATOM 650 C C . VAL A 1 85 ? 6.669 2.994 4.707 1.00 95.12 85 VAL A C 1
ATOM 652 O O . VAL A 1 85 ? 6.834 4.210 4.675 1.00 95.12 85 VAL A O 1
ATOM 655 N N . PHE A 1 86 ? 5.678 2.410 5.370 1.00 94.12 86 PHE A N 1
ATOM 656 C CA . PHE A 1 86 ? 4.696 3.095 6.197 1.00 94.12 86 PHE A CA 1
ATOM 657 C C . PHE A 1 86 ? 4.837 2.631 7.650 1.00 94.12 86 PHE A C 1
ATOM 659 O O . PHE A 1 86 ? 5.006 1.441 7.905 1.00 94.12 86 PHE A O 1
ATOM 666 N N . THR A 1 87 ? 4.766 3.548 8.613 1.00 92.00 87 THR A N 1
ATOM 667 C CA . THR A 1 87 ? 4.933 3.258 10.049 1.00 92.00 87 THR A CA 1
ATOM 668 C C . THR A 1 87 ? 3.708 3.694 10.845 1.00 92.00 87 THR A C 1
ATOM 670 O O . THR A 1 87 ? 2.963 4.571 10.406 1.00 92.00 87 THR A O 1
ATOM 673 N N . GLY A 1 88 ? 3.497 3.098 12.024 1.00 87.94 88 GLY A N 1
ATOM 674 C CA . GLY A 1 88 ? 2.370 3.458 12.888 1.00 87.94 88 GLY A CA 1
ATOM 675 C C . GLY A 1 88 ? 1.011 3.071 12.300 1.00 87.94 88 GLY A C 1
ATOM 676 O O . GLY A 1 88 ? 0.02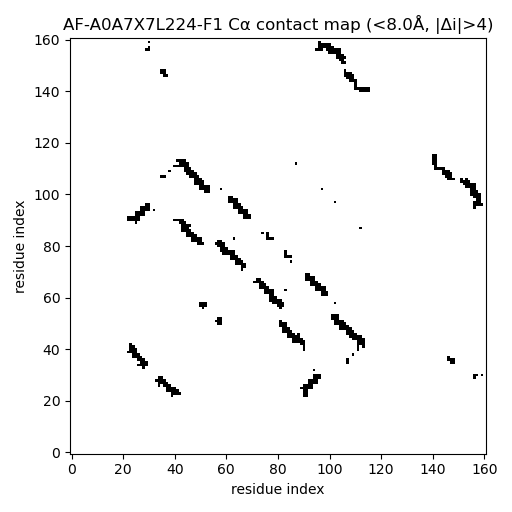1 3.755 12.542 1.00 87.94 88 GLY A O 1
ATOM 677 N N . ILE A 1 89 ? 0.969 2.006 11.500 1.00 92.38 89 ILE A N 1
ATOM 678 C CA . ILE A 1 89 ? -0.244 1.510 10.853 1.00 92.38 89 ILE A CA 1
ATOM 679 C C . ILE A 1 89 ? -1.106 0.800 11.887 1.00 92.38 89 ILE A C 1
ATOM 681 O O . ILE A 1 89 ? -0.684 -0.194 12.472 1.00 92.38 89 ILE A O 1
ATOM 685 N N . GLU A 1 90 ? -2.302 1.324 12.116 1.00 92.06 90 GLU A N 1
ATOM 686 C CA . GLU A 1 90 ? -3.290 0.719 13.007 1.00 92.06 90 GLU A CA 1
ATOM 687 C C . GLU A 1 90 ? -3.962 -0.507 12.358 1.00 92.06 90 GLU A C 1
ATOM 689 O O . GLU A 1 90 ? -4.002 -0.604 11.120 1.00 92.06 9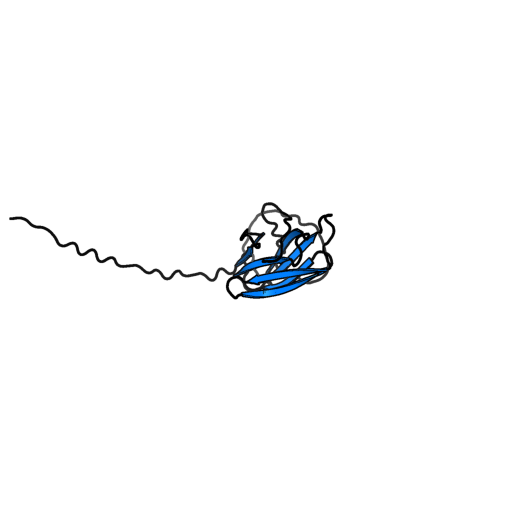0 GLU A O 1
ATOM 694 N N . PRO A 1 91 ? -4.519 -1.428 13.171 1.00 91.19 91 PRO A N 1
ATOM 695 C CA . PRO A 1 91 ? -5.322 -2.534 12.673 1.00 91.19 91 PRO A CA 1
ATOM 696 C C . PRO A 1 91 ? -6.502 -2.014 11.853 1.00 91.19 91 PRO A C 1
ATOM 698 O O . PRO A 1 91 ? -7.026 -0.927 12.105 1.00 91.19 91 PRO A O 1
ATOM 701 N N . GLY A 1 92 ? -6.909 -2.788 10.857 1.00 92.31 92 GLY A N 1
ATOM 702 C CA . GLY A 1 92 ? -8.018 -2.466 9.975 1.00 92.31 92 GLY A CA 1
ATOM 703 C C . GLY A 1 92 ? -7.796 -2.943 8.548 1.00 92.31 92 GLY A C 1
ATOM 704 O O . GLY A 1 92 ? -6.773 -3.543 8.193 1.00 92.31 92 GLY A O 1
ATOM 705 N N . ARG A 1 93 ? -8.776 -2.647 7.696 1.00 93.69 93 ARG A N 1
ATOM 706 C CA . ARG A 1 93 ? -8.718 -2.964 6.273 1.00 93.69 93 ARG A CA 1
ATOM 707 C C . ARG A 1 93 ? -8.096 -1.820 5.487 1.00 93.69 93 ARG A C 1
ATOM 709 O O . ARG A 1 93 ? -8.663 -0.734 5.365 1.00 93.69 93 ARG A O 1
ATOM 716 N N . TRP A 1 94 ? -6.962 -2.102 4.869 1.00 94.94 94 TRP A N 1
ATOM 717 C CA . TRP A 1 94 ? -6.220 -1.167 4.044 1.00 94.94 94 TRP A CA 1
ATOM 718 C C . TRP A 1 94 ? -6.257 -1.565 2.568 1.00 94.94 94 TRP A C 1
ATOM 720 O O . TRP A 1 94 ? -6.259 -2.742 2.207 1.00 94.94 94 TRP A O 1
ATOM 730 N N . GLN A 1 95 ? -6.272 -0.566 1.695 1.00 94.62 95 GLN A N 1
ATOM 731 C CA . GLN A 1 95 ? -6.165 -0.720 0.253 1.00 94.62 95 GLN A CA 1
ATOM 732 C C . GLN A 1 95 ? -4.878 -0.073 -0.245 1.00 94.62 95 GLN A C 1
ATOM 734 O O . GLN A 1 95 ? -4.567 1.060 0.127 1.00 94.62 95 GLN A O 1
ATOM 739 N N . VAL A 1 96 ? -4.142 -0.783 -1.099 1.00 95.38 96 VAL A N 1
ATOM 740 C CA . VAL A 1 96 ? -2.906 -0.300 -1.718 1.00 95.38 96 VAL A CA 1
ATOM 741 C C . VAL A 1 96 ? -3.083 -0.067 -3.219 1.00 95.38 96 VAL A C 1
ATOM 743 O O . VAL A 1 96 ? -3.731 -0.844 -3.920 1.00 95.38 96 VAL A O 1
ATOM 746 N N . SER A 1 97 ? -2.487 1.018 -3.713 1.00 94.50 97 SER A N 1
ATOM 747 C CA . SER A 1 97 ? -2.340 1.320 -5.141 1.00 94.50 97 SER A CA 1
ATOM 748 C C . SER A 1 97 ? -1.046 2.097 -5.404 1.00 94.50 97 SER A C 1
ATOM 750 O O . SER A 1 97 ? -0.345 2.494 -4.472 1.00 94.50 97 SER A O 1
ATOM 752 N N . SER A 1 98 ? -0.711 2.302 -6.675 1.00 94.50 98 SER A N 1
ATOM 753 C CA . SER A 1 98 ? 0.469 3.054 -7.112 1.00 94.50 98 SER A CA 1
ATOM 754 C C . SER A 1 98 ? 0.052 4.192 -8.039 1.00 94.50 98 SER A C 1
ATOM 756 O O . SER A 1 98 ? -0.958 4.090 -8.725 1.00 94.50 98 SER A O 1
ATOM 758 N N . SER A 1 99 ? 0.834 5.271 -8.100 1.00 94.44 99 SER A N 1
ATOM 759 C CA . SER A 1 99 ? 0.625 6.378 -9.043 1.00 94.44 99 SER A CA 1
ATOM 760 C C . SER A 1 99 ? 0.956 6.017 -10.498 1.00 94.44 99 SER A C 1
ATOM 762 O O . SER A 1 99 ? 0.749 6.827 -11.399 1.00 94.44 99 SER A O 1
ATOM 764 N N . VAL A 1 100 ? 1.494 4.819 -10.729 1.00 92.62 100 VAL A N 1
ATOM 765 C CA . VAL A 1 100 ? 1.848 4.266 -12.040 1.00 92.62 100 VAL A CA 1
ATOM 766 C C . VAL A 1 100 ? 1.397 2.813 -12.147 1.00 92.62 100 VAL A C 1
ATOM 768 O O . VAL A 1 100 ? 1.359 2.100 -11.149 1.00 92.62 100 VAL A O 1
ATOM 771 N N . ASP A 1 101 ? 1.100 2.360 -13.360 1.00 89.62 101 ASP A N 1
ATOM 772 C CA . ASP A 1 101 ? 0.603 1.014 -13.668 1.00 89.62 101 ASP A CA 1
ATOM 773 C C . ASP A 1 101 ? 1.702 -0.004 -14.005 1.00 89.62 101 ASP A C 1
ATOM 775 O O . ASP A 1 101 ? 1.429 -1.198 -14.093 1.00 89.62 101 ASP A O 1
ATOM 779 N N . TRP A 1 102 ? 2.940 0.446 -14.205 1.00 88.94 102 TRP A N 1
ATOM 780 C CA . TRP A 1 102 ? 4.064 -0.420 -14.565 1.00 88.94 102 TRP A CA 1
ATOM 781 C C . TRP A 1 102 ? 4.804 -1.004 -13.356 1.00 88.94 102 TRP A C 1
ATOM 783 O O . TRP A 1 102 ? 5.573 -1.953 -13.521 1.00 88.94 102 TRP A O 1
ATOM 793 N N . ALA A 1 103 ? 4.598 -0.448 -12.158 1.00 90.44 103 ALA A N 1
ATOM 794 C CA . ALA A 1 103 ? 5.239 -0.916 -10.934 1.00 90.44 103 ALA A CA 1
ATOM 795 C C . ALA A 1 103 ? 4.565 -2.190 -10.422 1.00 90.44 103 ALA A C 1
ATOM 797 O O . ALA A 1 103 ? 3.341 -2.245 -10.306 1.00 90.44 103 ALA A O 1
ATOM 798 N N . ARG A 1 104 ? 5.365 -3.202 -10.087 1.00 92.12 104 ARG A N 1
ATOM 799 C CA . ARG A 1 104 ? 4.919 -4.490 -9.547 1.00 92.12 104 ARG A CA 1
ATOM 800 C C . ARG A 1 104 ? 5.132 -4.532 -8.045 1.00 92.12 104 ARG A C 1
ATOM 802 O O . ARG A 1 104 ? 6.179 -4.116 -7.566 1.00 92.12 104 ARG A O 1
ATOM 809 N N . PHE A 1 105 ? 4.150 -5.051 -7.316 1.00 91.00 105 PHE A N 1
ATOM 810 C CA . PHE A 1 105 ? 4.243 -5.266 -5.872 1.00 91.00 105 PHE A CA 1
ATOM 811 C C . PHE A 1 105 ? 4.692 -6.701 -5.612 1.00 91.00 105 PHE A C 1
ATOM 813 O O . PHE A 1 105 ? 3.858 -7.606 -5.598 1.00 91.00 105 PHE A O 1
ATOM 820 N N . ASP A 1 106 ? 5.995 -6.900 -5.435 1.00 88.62 106 ASP A N 1
ATOM 821 C CA . ASP A 1 106 ? 6.603 -8.229 -5.326 1.00 88.62 106 ASP A CA 1
ATOM 822 C C . ASP A 1 106 ? 6.290 -8.893 -3.983 1.00 88.62 106 ASP A C 1
ATOM 824 O O . ASP A 1 106 ? 6.015 -10.090 -3.918 1.00 88.62 106 ASP A O 1
ATOM 828 N N . SER A 1 107 ? 6.340 -8.119 -2.895 1.00 85.12 107 SER A N 1
ATOM 829 C CA . SER A 1 107 ? 6.019 -8.607 -1.553 1.00 85.12 107 SER A CA 1
ATOM 830 C C . SER A 1 107 ? 5.581 -7.483 -0.619 1.00 85.12 107 SER A C 1
ATOM 832 O O . SER A 1 107 ? 5.809 -6.299 -0.885 1.00 85.12 107 SER A O 1
ATOM 834 N N . VAL A 1 108 ? 4.942 -7.876 0.482 1.00 87.06 108 VAL A N 1
ATOM 835 C CA . VAL A 1 108 ? 4.533 -6.986 1.567 1.00 87.06 108 VAL A CA 1
ATOM 836 C C . VAL A 1 108 ? 5.075 -7.551 2.873 1.00 87.06 108 VAL A C 1
ATOM 838 O O . VAL A 1 108 ? 4.936 -8.738 3.153 1.00 87.06 108 VAL A O 1
ATOM 841 N N . LEU A 1 109 ? 5.714 -6.712 3.677 1.00 87.25 109 LEU A N 1
ATOM 842 C CA . LEU A 1 109 ? 6.231 -7.077 4.986 1.00 87.25 109 LEU A CA 1
ATOM 843 C C . LEU A 1 109 ? 5.464 -6.285 6.037 1.00 87.25 109 LEU A C 1
ATOM 845 O O . LEU A 1 109 ? 5.462 -5.057 6.002 1.00 87.25 109 LEU A O 1
ATOM 849 N N . ILE A 1 110 ? 4.843 -6.985 6.980 1.00 85.88 110 ILE A N 1
ATOM 850 C CA . ILE A 1 110 ? 4.144 -6.385 8.117 1.00 85.88 110 ILE A CA 1
ATOM 851 C C . ILE A 1 110 ? 4.948 -6.731 9.369 1.00 85.88 110 ILE A C 1
ATOM 853 O O . ILE A 1 110 ? 5.258 -7.893 9.621 1.00 85.88 110 ILE A O 1
ATOM 857 N N . ARG A 1 111 ? 5.340 -5.715 10.139 1.00 85.69 111 ARG A N 1
ATOM 858 C CA . ARG A 1 111 ? 6.093 -5.863 11.390 1.00 85.69 111 ARG A CA 1
ATOM 859 C C . ARG A 1 111 ? 5.344 -5.143 12.496 1.00 85.69 111 ARG A C 1
ATOM 861 O O . ARG A 1 111 ? 5.257 -3.923 12.449 1.00 85.69 111 ARG A O 1
ATOM 868 N N . SER A 1 112 ? 4.821 -5.861 13.486 1.00 85.00 112 SER A N 1
ATOM 869 C CA . SER A 1 112 ? 4.212 -5.217 14.655 1.00 85.00 112 SER A CA 1
ATOM 870 C C . SER A 1 112 ? 5.244 -4.374 15.410 1.00 85.00 112 SER A C 1
ATOM 872 O O . SER A 1 112 ? 6.362 -4.825 15.652 1.00 85.00 112 SER A O 1
ATOM 874 N N . ASP A 1 113 ? 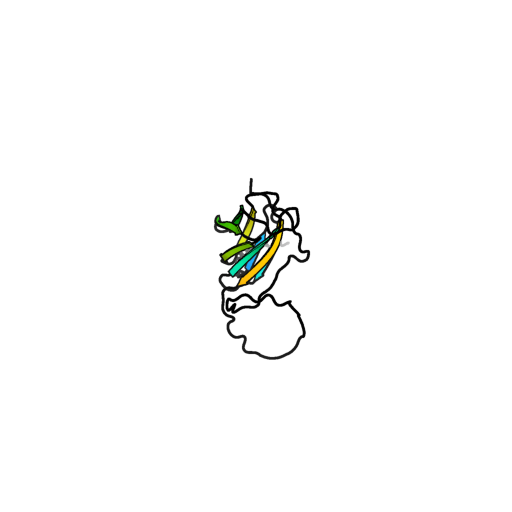4.858 -3.167 15.825 1.00 73.81 113 ASP A N 1
ATOM 875 C CA . ASP A 1 113 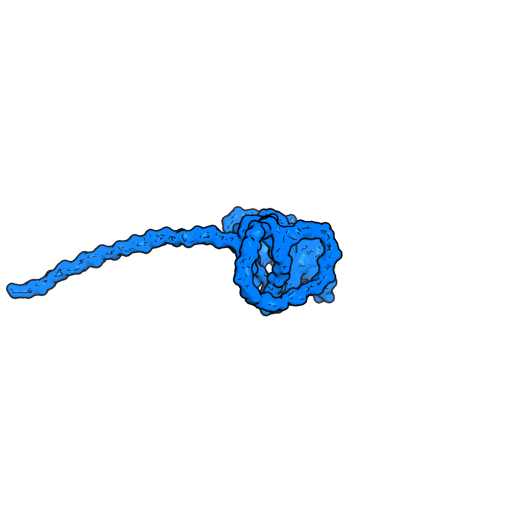? 5.743 -2.225 16.522 1.00 73.81 113 ASP A CA 1
ATOM 876 C C . ASP A 1 113 ? 5.835 -2.508 18.038 1.00 73.81 113 ASP A C 1
ATOM 878 O O . ASP A 1 113 ? 6.603 -1.865 18.761 1.00 73.81 113 ASP A O 1
ATOM 882 N N . ARG A 1 114 ? 5.058 -3.467 18.563 1.00 64.75 114 ARG A N 1
ATOM 883 C CA . ARG A 1 114 ? 5.170 -3.878 19.968 1.00 64.75 114 ARG A CA 1
ATOM 884 C C . ARG A 1 114 ? 6.405 -4.747 20.186 1.00 64.75 114 ARG A C 1
ATOM 886 O O . ARG A 1 114 ? 6.565 -5.796 19.574 1.00 64.75 114 ARG A O 1
ATOM 893 N N . SER A 1 115 ? 7.201 -4.358 21.184 1.00 45.56 115 SER A N 1
ATOM 894 C CA . SER A 1 115 ? 8.155 -5.258 21.837 1.00 45.56 115 SER A CA 1
ATOM 895 C C . SER A 1 115 ? 7.410 -6.524 22.278 1.00 45.56 115 SER A C 1
ATOM 897 O O . SER A 1 115 ? 6.337 -6.379 22.879 1.00 45.56 115 SER A O 1
ATOM 899 N N . PRO A 1 116 ? 7.920 -7.743 22.013 1.00 43.78 116 PRO A N 1
ATOM 900 C CA . PRO A 1 116 ? 7.270 -8.950 22.484 1.00 43.78 116 PRO A CA 1
ATOM 901 C C . PRO A 1 116 ? 7.138 -8.818 23.998 1.00 43.78 116 PRO A C 1
ATOM 903 O O . PRO A 1 116 ? 8.139 -8.762 24.717 1.00 43.78 116 PRO A O 1
ATOM 906 N N . MET A 1 117 ? 5.901 -8.743 24.502 1.00 39.84 117 MET A N 1
ATOM 907 C CA . MET A 1 117 ? 5.672 -9.101 25.894 1.00 39.84 117 MET A CA 1
ATOM 908 C C . MET A 1 117 ? 6.301 -10.474 26.036 1.00 39.84 117 MET A C 1
ATOM 910 O O . MET A 1 117 ? 5.916 -11.385 25.307 1.00 39.84 117 MET A O 1
ATOM 914 N N . ALA A 1 118 ? 7.337 -10.565 26.872 1.00 37.28 118 ALA A N 1
ATOM 915 C CA . ALA A 1 118 ? 8.102 -11.778 27.065 1.00 37.28 118 ALA A CA 1
ATOM 916 C C . ALA A 1 118 ? 7.118 -12.934 27.240 1.00 37.28 118 ALA A C 1
ATOM 918 O O . ALA A 1 118 ? 6.461 -13.046 28.278 1.00 37.28 118 ALA A O 1
ATOM 919 N N . LEU A 1 119 ? 6.985 -13.761 26.200 1.00 39.34 119 LEU A N 1
ATOM 920 C CA . LEU A 1 119 ? 6.345 -15.050 26.332 1.00 39.34 119 LEU A CA 1
ATOM 921 C C . LEU A 1 119 ? 7.212 -15.767 27.354 1.00 39.34 119 LEU A C 1
ATOM 923 O O . LEU A 1 119 ? 8.374 -16.081 27.095 1.00 39.34 119 LEU A O 1
ATOM 927 N N . THR A 1 120 ? 6.678 -15.917 28.561 1.00 32.91 120 THR A N 1
ATOM 928 C CA . THR A 1 120 ? 7.268 -16.792 29.562 1.00 32.91 120 THR A CA 1
ATOM 929 C C . THR A 1 120 ? 7.367 -18.160 28.886 1.00 32.91 120 THR A C 1
ATOM 931 O O . THR A 1 120 ? 6.345 -18.678 28.427 1.00 32.91 120 THR A O 1
ATOM 934 N N . PRO A 1 121 ? 8.581 -18.704 28.688 1.00 37.00 121 PRO A N 1
ATOM 935 C CA . PRO A 1 121 ? 8.756 -19.894 27.881 1.00 37.00 121 PRO A CA 1
ATOM 936 C C . PRO A 1 121 ? 8.268 -21.090 28.686 1.00 37.00 121 PRO A C 1
ATOM 938 O O . PRO A 1 121 ? 9.008 -21.685 29.466 1.00 37.00 121 PRO A O 1
ATOM 941 N N . ASN A 1 122 ? 7.016 -21.465 28.468 1.00 33.66 122 ASN A N 1
ATOM 942 C CA . ASN A 1 122 ? 6.510 -22.759 28.880 1.00 33.66 122 ASN A CA 1
ATOM 943 C C . ASN A 1 122 ? 6.662 -23.675 27.657 1.00 33.66 122 ASN A C 1
ATOM 945 O O . ASN A 1 122 ? 5.776 -23.745 26.815 1.00 33.66 122 ASN A O 1
ATOM 949 N N . THR A 1 123 ? 7.858 -24.267 27.537 1.00 37.81 123 THR A N 1
ATOM 950 C CA . THR A 1 123 ? 8.222 -25.518 26.824 1.00 37.81 123 THR A CA 1
ATOM 951 C C . THR A 1 123 ? 7.056 -26.231 26.108 1.00 37.81 123 THR A C 1
ATOM 953 O O . THR A 1 123 ? 6.052 -26.542 26.739 1.00 37.81 123 THR A O 1
ATOM 956 N N . THR A 1 124 ? 7.135 -26.684 24.852 1.00 33.09 124 THR A N 1
ATOM 957 C CA . THR A 1 124 ? 8.158 -27.587 24.292 1.00 33.09 124 THR A CA 1
ATOM 958 C C . THR A 1 124 ? 7.885 -27.788 22.790 1.00 33.09 124 THR A C 1
ATOM 960 O O . THR A 1 124 ? 6.756 -28.107 22.438 1.00 33.09 124 THR A O 1
ATOM 963 N N . GLY A 1 125 ? 8.922 -27.713 21.946 1.00 31.27 125 GLY A N 1
ATOM 964 C CA . GLY A 1 125 ? 9.020 -28.459 20.681 1.00 31.27 125 GLY A CA 1
ATOM 965 C C . GLY A 1 125 ? 8.297 -27.905 19.446 1.00 31.27 125 GLY A C 1
ATOM 966 O O . GLY A 1 125 ? 7.090 -28.038 19.324 1.00 31.27 125 GLY A O 1
ATOM 967 N N . ALA A 1 126 ? 9.066 -27.409 18.476 1.00 30.81 126 ALA A N 1
ATOM 968 C CA . ALA A 1 126 ? 9.070 -27.907 17.095 1.00 30.81 126 ALA A CA 1
ATOM 969 C C . ALA A 1 126 ? 10.085 -27.107 16.269 1.00 30.81 126 ALA A C 1
ATOM 971 O O . ALA A 1 126 ? 10.314 -25.920 16.483 1.00 30.81 126 ALA A O 1
ATOM 972 N N . GLU A 1 127 ? 10.746 -27.822 15.377 1.00 37.72 127 GLU A N 1
ATOM 973 C CA . GLU A 1 127 ? 11.944 -27.442 14.654 1.00 37.72 127 GLU A CA 1
ATOM 974 C C . GLU A 1 127 ? 11.651 -26.527 13.455 1.00 37.72 127 GLU A C 1
ATOM 976 O O . GLU A 1 127 ? 10.693 -26.740 12.720 1.00 37.72 127 GLU A O 1
ATOM 981 N N . GLY A 1 128 ? 12.569 -25.584 13.219 1.00 32.50 128 GLY A N 1
ATOM 982 C CA . GLY A 1 128 ? 13.081 -25.276 11.883 1.00 32.50 128 GLY A CA 1
ATOM 983 C C . GLY A 1 128 ? 12.306 -24.285 11.018 1.00 32.50 128 GLY A C 1
ATOM 984 O O . GLY A 1 128 ? 11.400 -24.685 10.305 1.00 32.50 128 GLY A O 1
ATOM 985 N N . ILE A 1 129 ? 12.816 -23.051 10.912 1.00 29.17 129 ILE A N 1
ATOM 986 C CA . ILE A 1 129 ? 12.837 -22.303 9.643 1.00 29.17 129 ILE A CA 1
ATOM 987 C C . ILE A 1 129 ? 14.176 -21.556 9.543 1.00 29.17 129 ILE A C 1
ATOM 989 O O . ILE A 1 129 ? 14.537 -20.757 10.404 1.00 29.17 129 ILE A O 1
ATOM 993 N N . ILE A 1 130 ? 14.926 -21.860 8.484 1.00 38.69 130 ILE A N 1
ATOM 994 C CA . ILE A 1 130 ? 16.121 -21.134 8.045 1.00 38.69 130 ILE A CA 1
ATOM 995 C C . ILE A 1 130 ? 15.631 -19.915 7.252 1.00 38.69 130 ILE A C 1
ATOM 997 O O . ILE A 1 130 ? 14.944 -20.098 6.250 1.00 38.69 130 ILE A O 1
ATOM 1001 N N . ILE A 1 131 ? 16.002 -18.693 7.650 1.00 36.22 131 ILE A N 1
ATOM 1002 C CA . ILE A 1 131 ? 15.824 -17.481 6.828 1.00 36.22 131 ILE A CA 1
ATOM 1003 C C . ILE A 1 131 ? 17.212 -16.870 6.570 1.00 36.22 131 ILE A C 1
ATOM 1005 O O . ILE A 1 131 ? 18.000 -16.751 7.514 1.00 36.22 131 ILE A O 1
ATOM 1009 N N . PRO A 1 132 ? 17.554 -16.528 5.311 1.00 38.19 132 PRO A N 1
ATOM 1010 C CA . PRO A 1 132 ? 18.866 -16.009 4.957 1.00 38.19 132 PRO A CA 1
ATOM 1011 C C . PRO A 1 132 ? 19.092 -14.606 5.527 1.00 38.19 132 PRO A C 1
ATOM 1013 O O . PRO A 1 132 ? 18.235 -13.727 5.495 1.00 38.19 132 PRO A O 1
ATOM 1016 N N . THR A 1 133 ? 20.299 -14.423 6.042 1.00 43.00 133 THR A N 1
ATOM 1017 C CA . THR A 1 133 ? 20.812 -13.223 6.689 1.00 43.00 133 THR A CA 1
ATOM 1018 C C . THR A 1 133 ? 20.887 -12.038 5.721 1.00 43.00 133 THR A C 1
ATOM 1020 O O . THR A 1 133 ? 21.753 -12.011 4.849 1.00 43.00 133 THR A O 1
ATOM 1023 N N . VAL A 1 134 ? 20.070 -11.004 5.934 1.00 34.34 134 VAL A N 1
ATOM 1024 C CA . VAL A 1 134 ? 20.408 -9.629 5.534 1.00 34.34 134 VAL A CA 1
ATOM 1025 C C . VAL A 1 134 ? 20.389 -8.769 6.793 1.00 34.34 134 VAL A C 1
ATOM 1027 O O . VAL A 1 134 ? 19.343 -8.396 7.314 1.00 34.34 134 VAL A O 1
ATOM 1030 N N . ILE A 1 135 ? 21.585 -8.517 7.325 1.00 39.31 135 ILE A N 1
ATOM 1031 C CA . ILE A 1 135 ? 21.826 -7.607 8.444 1.00 39.31 135 ILE A CA 1
ATOM 1032 C C . ILE A 1 135 ? 22.036 -6.206 7.872 1.00 39.31 135 ILE A C 1
ATOM 1034 O O . ILE A 1 135 ? 23.026 -5.974 7.183 1.00 39.31 135 ILE A O 1
ATOM 1038 N N . ALA A 1 136 ? 21.164 -5.268 8.242 1.00 34.31 136 ALA A N 1
ATOM 1039 C CA . ALA A 1 136 ? 21.509 -3.853 8.354 1.00 34.31 136 ALA A CA 1
ATOM 1040 C C . ALA A 1 136 ? 20.611 -3.149 9.393 1.00 34.31 136 ALA A C 1
ATOM 1042 O O . ALA A 1 136 ? 19.645 -2.475 9.068 1.00 34.31 136 ALA A O 1
ATOM 1043 N N . GLY A 1 137 ? 20.963 -3.325 10.670 1.00 33.62 137 GLY A N 1
ATOM 1044 C CA . GLY A 1 137 ? 21.052 -2.218 11.626 1.00 33.62 137 GLY A CA 1
ATOM 1045 C C . GLY A 1 137 ? 19.799 -1.430 12.017 1.00 33.62 137 GLY A C 1
ATOM 1046 O O . GLY A 1 137 ? 19.846 -0.210 11.956 1.00 33.62 137 GLY A O 1
ATOM 1047 N N . VAL A 1 138 ? 18.763 -2.078 12.555 1.00 34.09 138 VAL A N 1
ATOM 1048 C CA . VAL A 1 138 ? 17.912 -1.497 13.615 1.00 34.09 138 VAL A CA 1
ATOM 1049 C C . VAL A 1 138 ? 17.487 -2.648 14.527 1.00 34.09 138 VAL A C 1
ATOM 1051 O O . VAL A 1 138 ? 17.162 -3.729 14.040 1.00 34.09 138 VAL A O 1
ATOM 1054 N N . ALA A 1 139 ? 17.543 -2.466 15.845 1.00 39.34 139 ALA A N 1
ATOM 1055 C CA . ALA A 1 139 ? 17.072 -3.459 16.806 1.00 39.34 139 ALA A CA 1
ATOM 1056 C C . ALA A 1 139 ? 15.550 -3.650 16.653 1.00 39.34 139 ALA A C 1
ATOM 1058 O O . ALA A 1 139 ? 14.770 -2.914 17.249 1.00 39.34 139 ALA A O 1
ATOM 1059 N N . LEU A 1 140 ? 15.132 -4.609 15.825 1.00 38.09 140 LEU A N 1
ATOM 1060 C CA . LEU A 1 140 ? 13.732 -4.991 15.667 1.00 38.09 140 LEU A CA 1
ATOM 1061 C C . LEU A 1 140 ? 13.376 -5.991 16.769 1.00 38.09 140 LEU A C 1
ATOM 1063 O O . LEU A 1 140 ? 13.747 -7.164 16.724 1.00 38.09 140 LEU A O 1
ATOM 1067 N N . ALA A 1 141 ? 12.689 -5.497 17.793 1.00 38.16 141 ALA A N 1
ATOM 1068 C CA . ALA A 1 141 ? 12.028 -6.322 18.787 1.00 38.16 141 ALA A CA 1
ATOM 1069 C C . ALA A 1 141 ? 10.711 -6.840 18.186 1.00 38.16 141 ALA A C 1
ATOM 1071 O O . ALA A 1 141 ? 9.688 -6.182 18.291 1.00 38.16 141 ALA A O 1
ATOM 1072 N N . GLY A 1 142 ? 10.755 -7.999 17.531 1.00 42.41 142 GLY A N 1
ATOM 1073 C CA . GLY A 1 142 ? 9.579 -8.685 16.990 1.00 42.41 142 GLY A CA 1
ATOM 1074 C C . GLY A 1 142 ? 9.974 -9.771 15.982 1.00 42.41 142 GLY A C 1
ATOM 1075 O O . GLY A 1 142 ? 11.054 -9.675 15.390 1.00 42.41 142 GLY A O 1
ATOM 1076 N N . PRO A 1 143 ? 9.163 -10.828 15.792 1.00 42.47 143 PRO A N 1
ATOM 1077 C CA . PRO A 1 143 ? 9.385 -11.768 14.700 1.00 42.47 143 PRO A CA 1
ATOM 1078 C C . PRO A 1 143 ? 9.278 -11.017 13.364 1.00 42.47 143 PRO A C 1
ATOM 1080 O O . PRO A 1 143 ? 8.284 -10.352 13.088 1.00 42.47 143 PRO A O 1
ATOM 1083 N N . ILE A 1 144 ? 10.321 -11.097 12.535 1.00 41.06 144 ILE A N 1
ATOM 1084 C CA . ILE A 1 144 ? 10.247 -10.658 11.139 1.00 41.06 144 ILE A CA 1
ATOM 1085 C C . ILE A 1 144 ? 9.496 -11.759 10.393 1.00 41.06 144 ILE A C 1
ATOM 1087 O O . ILE A 1 144 ? 10.068 -12.817 10.131 1.00 41.06 144 ILE A O 1
ATOM 1091 N N . VAL A 1 145 ? 8.225 -11.527 10.077 1.00 43.81 145 VAL A N 1
ATOM 1092 C CA . VAL A 1 145 ? 7.461 -12.411 9.196 1.00 43.81 145 VAL A CA 1
ATOM 1093 C C . VAL A 1 145 ? 7.460 -11.795 7.801 1.00 43.81 145 VAL A C 1
ATOM 1095 O O . VAL A 1 145 ? 6.943 -10.704 7.571 1.00 43.81 145 VAL A O 1
ATOM 1098 N N . THR A 1 146 ? 8.085 -12.486 6.851 1.00 44.62 146 THR A N 1
ATOM 1099 C CA . THR A 1 146 ? 7.880 -12.212 5.429 1.00 44.62 146 THR A CA 1
ATOM 1100 C C . THR A 1 146 ? 6.577 -12.889 5.032 1.00 44.62 146 THR A C 1
ATOM 1102 O O . THR A 1 146 ? 6.558 -14.096 4.802 1.00 44.62 146 THR A O 1
ATOM 1105 N N . ILE A 1 147 ? 5.480 -12.136 4.987 1.00 43.12 147 ILE A N 1
ATOM 1106 C CA . ILE A 1 147 ? 4.210 -12.654 4.477 1.00 43.12 147 ILE A CA 1
ATOM 1107 C C . ILE A 1 147 ? 4.177 -12.356 2.989 1.00 43.12 147 ILE A C 1
ATOM 1109 O O . ILE A 1 147 ? 3.667 -11.337 2.530 1.00 43.12 147 ILE A O 1
ATOM 1113 N N . SER A 1 148 ? 4.735 -13.275 2.214 1.00 45.09 148 SER A N 1
ATOM 1114 C CA . SER A 1 148 ? 4.242 -13.419 0.856 1.00 45.09 148 SER A CA 1
ATOM 1115 C C . SER A 1 148 ? 2.824 -13.969 0.959 1.00 45.09 148 SER A C 1
ATOM 1117 O O . SER A 1 148 ? 2.600 -14.969 1.644 1.00 45.09 148 SER A O 1
ATOM 1119 N N . ASP A 1 149 ? 1.880 -13.351 0.243 1.00 40.78 149 ASP A N 1
ATOM 1120 C CA . ASP A 1 149 ? 0.764 -14.075 -0.369 1.00 40.78 149 ASP A CA 1
ATOM 1121 C C . ASP A 1 149 ? 1.238 -15.505 -0.674 1.00 40.78 149 ASP A C 1
ATOM 1123 O O . ASP A 1 149 ? 2.315 -15.694 -1.248 1.00 40.78 149 ASP A O 1
ATOM 1127 N N . SER A 1 150 ? 0.436 -16.491 -0.286 1.00 34.12 150 SER A N 1
ATOM 1128 C CA . SER A 1 150 ? 0.535 -17.903 -0.663 1.00 34.12 150 SER A CA 1
ATOM 1129 C C . SER A 1 150 ? 0.953 -18.212 -2.120 1.00 34.12 150 SER A C 1
ATOM 1131 O O . SER A 1 150 ? 1.209 -19.376 -2.411 1.00 34.12 150 SER A O 1
ATOM 1133 N N . HIS A 1 151 ? 1.055 -17.231 -3.026 1.00 40.12 151 HIS A N 1
ATOM 1134 C CA . HIS A 1 151 ? 1.598 -17.350 -4.380 1.00 40.12 151 HIS A CA 1
ATOM 1135 C C . HIS A 1 151 ? 2.562 -16.236 -4.858 1.00 40.12 151 HIS A C 1
ATOM 1137 O O . HIS A 1 151 ? 2.961 -16.286 -6.019 1.00 40.12 151 HIS A O 1
ATOM 1143 N N . GLY A 1 152 ? 2.991 -15.270 -4.030 1.00 48.84 152 GLY A N 1
ATOM 1144 C CA . 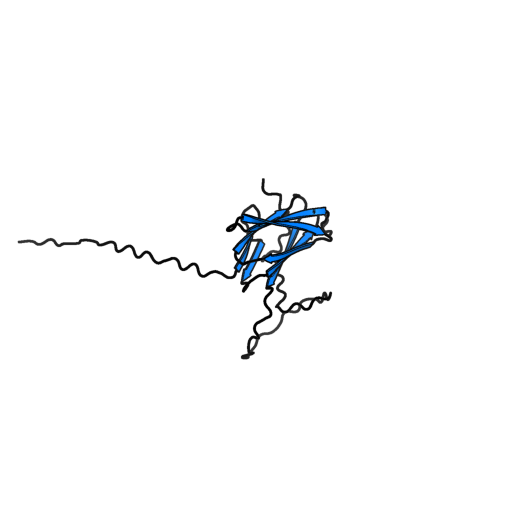GLY A 1 152 ? 4.037 -14.293 -4.410 1.00 48.84 152 GLY A CA 1
ATOM 1145 C C . GLY A 1 152 ? 3.760 -13.518 -5.710 1.00 48.84 152 GLY A C 1
ATOM 1146 O O . GLY A 1 152 ? 4.662 -13.303 -6.520 1.00 48.84 152 GLY A O 1
ATOM 1147 N N . ASP A 1 153 ? 2.499 -13.172 -5.963 1.00 60.22 153 ASP A N 1
ATOM 1148 C CA . ASP A 1 153 ? 2.080 -12.676 -7.269 1.00 60.22 153 ASP A CA 1
ATOM 1149 C C . ASP A 1 153 ? 2.427 -11.190 -7.440 1.00 60.22 153 ASP A C 1
ATOM 1151 O O . ASP A 1 153 ? 1.710 -10.319 -6.946 1.00 60.22 153 ASP A O 1
ATOM 1155 N N . ALA A 1 154 ? 3.522 -10.896 -8.145 1.00 67.12 154 ALA A N 1
ATOM 1156 C CA . ALA A 1 154 ? 4.026 -9.556 -8.460 1.00 67.12 154 ALA A CA 1
ATOM 1157 C C . ALA A 1 154 ? 3.155 -8.808 -9.494 1.00 67.12 154 ALA A C 1
ATOM 1159 O O . ALA A 1 154 ? 3.618 -8.387 -10.559 1.00 67.12 154 ALA A O 1
ATOM 1160 N N . THR A 1 155 ? 1.860 -8.664 -9.214 1.00 79.81 155 THR A N 1
ATOM 1161 C CA . THR A 1 155 ? 0.928 -7.969 -10.103 1.00 79.81 155 THR A CA 1
ATOM 1162 C C . THR A 1 155 ? 1.151 -6.464 -10.050 1.00 79.81 155 THR A C 1
ATOM 1164 O O . THR A 1 155 ? 1.251 -5.901 -8.952 1.00 79.81 155 THR A O 1
ATOM 1167 N N . PRO A 1 156 ? 1.166 -5.784 -11.206 1.00 82.12 156 PRO A N 1
ATOM 1168 C CA . PRO A 1 156 ? 1.087 -4.339 -11.222 1.00 82.12 156 PRO A CA 1
ATOM 1169 C C . PRO A 1 156 ? -0.242 -3.844 -10.652 1.00 82.12 156 PRO A C 1
ATOM 1171 O O . PRO A 1 156 ? -1.292 -4.420 -10.941 1.00 82.12 156 PRO A O 1
ATOM 1174 N N . LEU A 1 157 ? -0.190 -2.781 -9.849 1.00 84.56 157 LEU A N 1
ATOM 1175 C CA . LEU A 1 157 ? -1.376 -2.127 -9.294 1.00 84.56 157 LEU A CA 1
ATOM 1176 C C . LEU A 1 157 ? -1.462 -0.706 -9.853 1.00 84.56 157 LEU A C 1
ATOM 1178 O O . LEU A 1 157 ? -0.531 0.073 -9.694 1.00 84.56 157 LEU A O 1
ATOM 1182 N N . SER A 1 158 ? -2.569 -0.365 -10.505 1.00 79.19 158 SER A N 1
ATOM 1183 C CA . SER A 1 158 ? -2.800 0.970 -11.077 1.00 79.19 158 SER A CA 1
ATOM 1184 C C . SER A 1 158 ? -3.380 1.946 -10.037 1.00 79.19 158 SER A C 1
ATOM 1186 O O . SER A 1 158 ? -3.904 1.493 -9.014 1.00 79.19 158 SER A O 1
ATOM 1188 N N . PRO A 1 159 ? -3.337 3.272 -10.279 1.00 75.88 159 PRO A N 1
ATOM 1189 C CA . PRO A 1 159 ? -4.012 4.246 -9.420 1.00 75.88 159 PRO A CA 1
ATOM 1190 C C . PRO A 1 159 ? -5.520 3.970 -9.354 1.00 75.88 159 PRO A C 1
ATOM 1192 O O . PRO A 1 159 ? -6.114 3.569 -10.360 1.00 75.88 159 PRO A O 1
ATOM 1195 N N . SER A 1 160 ? -6.160 4.223 -8.205 1.00 66.19 160 SER A N 1
ATOM 1196 C CA . SER A 1 160 ? -7.628 4.252 -8.134 1.00 66.19 160 SER A CA 1
ATOM 1197 C C . SER A 1 160 ? -8.157 5.319 -9.102 1.00 66.19 160 SER A C 1
ATOM 1199 O O . SER A 1 160 ? -7.702 6.463 -9.046 1.00 66.19 160 SER A O 1
ATOM 1201 N N . SER A 1 161 ?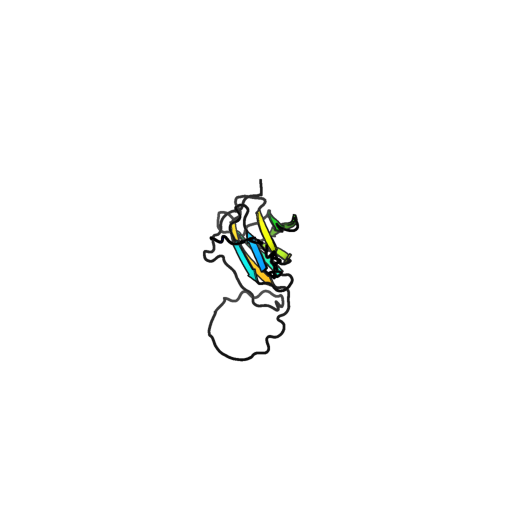 -9.059 4.925 -10.007 1.00 47.62 161 SER A N 1
ATOM 1202 C CA . SER A 1 161 ? -9.654 5.788 -11.045 1.00 47.62 161 SER A CA 1
ATOM 1203 C C . SER A 1 161 ? -10.663 6.792 -10.498 1.00 47.62 161 SER A C 1
ATOM 1205 O O . SER A 1 161 ? -11.314 6.475 -9.478 1.00 47.62 161 SER A O 1
#

Radius of gyration: 22.85 Å; Cα contacts (8 Å, |Δi|>4): 308; chains: 1; bounding box: 89×39×46 Å